Protein AF-A0A968ZIT0-F1 (afdb_monomer_lite)

pLDDT: mean 77.8, std 18.03, range [35.91, 97.56]

Sequence (118 aa):
MIKQRQINTLLATAVVTSVSLAVSQLSASADQPKFSCGQSGGAPATVALTQRGIVPVIRWSSGYFTEAGFSPEVRCQMVSERFETFYKNGTLDFLTTGKMNGQKVVCVAANKGGWLSS

Structure (mmCIF, N/CA/C/O backbone):
data_AF-A0A968ZIT0-F1
#
_entry.id   AF-A0A968ZIT0-F1
#
loop_
_atom_site.group_PDB
_atom_site.id
_atom_site.type_symbol
_atom_site.label_atom_id
_atom_site.label_alt_id
_atom_site.label_comp_id
_atom_site.label_asym_id
_atom_site.label_entity_id
_atom_site.label_seq_id
_atom_site.pdbx_PDB_ins_code
_atom_site.Cartn_x
_atom_site.Cartn_y
_atom_site.Cartn_z
_atom_site.occupancy
_atom_site.B_iso_or_equiv
_atom_site.auth_seq_id
_atom_site.auth_comp_id
_atom_site.auth_asym_id
_atom_site.auth_atom_id
_atom_site.pdbx_PDB_model_num
ATOM 1 N N . MET A 1 1 ? 42.186 -33.652 64.514 1.00 39.84 1 MET A N 1
ATOM 2 C CA . MET A 1 1 ? 43.497 -33.046 64.191 1.00 39.84 1 MET A CA 1
ATOM 3 C C . MET A 1 1 ? 43.261 -31.906 63.211 1.00 39.84 1 MET A C 1
ATOM 5 O O . MET A 1 1 ? 42.714 -32.131 62.144 1.00 39.84 1 MET A O 1
ATOM 9 N N . ILE A 1 2 ? 43.572 -30.688 63.654 1.00 49.50 2 ILE A N 1
ATOM 10 C CA . ILE A 1 2 ? 43.325 -29.384 63.021 1.00 49.50 2 ILE A CA 1
ATOM 11 C C . ILE A 1 2 ? 44.627 -28.898 62.381 1.00 49.50 2 ILE A C 1
ATOM 13 O O . ILE A 1 2 ? 45.652 -28.952 63.061 1.00 49.50 2 ILE A O 1
ATOM 17 N N . LYS A 1 3 ? 44.581 -28.318 61.169 1.00 35.91 3 LYS A N 1
ATOM 18 C CA . LYS A 1 3 ? 45.368 -27.102 60.870 1.00 35.91 3 LYS A CA 1
ATOM 19 C C . LYS A 1 3 ? 44.869 -26.356 59.624 1.00 35.91 3 LYS A C 1
ATOM 21 O O . LYS A 1 3 ? 45.424 -26.474 58.538 1.00 35.91 3 LYS A O 1
ATOM 26 N N . GLN A 1 4 ? 43.832 -25.542 59.804 1.00 47.22 4 GLN A N 1
ATOM 27 C CA . GLN A 1 4 ? 43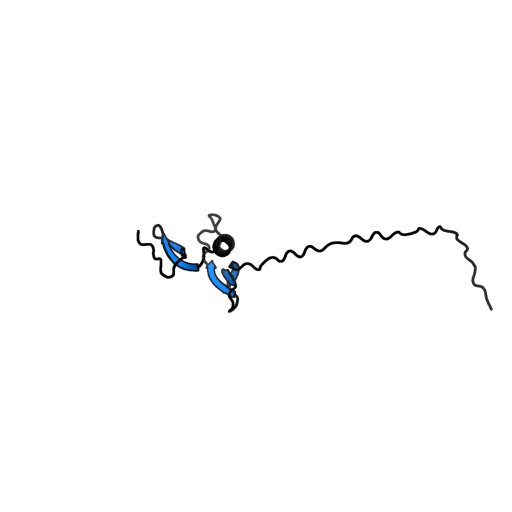.428 -24.524 58.835 1.00 47.22 4 GLN A CA 1
ATOM 28 C C . GLN A 1 4 ? 44.381 -23.331 58.988 1.00 47.22 4 GLN A C 1
ATOM 30 O O . GLN A 1 4 ? 44.394 -22.659 60.020 1.00 47.22 4 GLN A O 1
ATOM 35 N N . ARG A 1 5 ? 45.268 -23.141 58.006 1.00 56.62 5 ARG A N 1
ATOM 36 C CA . ARG A 1 5 ? 46.241 -22.041 57.982 1.00 56.62 5 ARG A CA 1
ATOM 37 C C . ARG A 1 5 ? 45.507 -20.728 57.694 1.00 56.62 5 ARG A C 1
ATOM 39 O O . ARG A 1 5 ? 44.889 -20.584 56.647 1.00 56.62 5 ARG A O 1
ATOM 46 N N . GLN A 1 6 ? 45.575 -19.799 58.643 1.00 56.97 6 GLN A N 1
ATOM 47 C CA . GLN A 1 6 ? 45.078 -18.428 58.530 1.00 56.97 6 GLN A CA 1
ATOM 48 C C . GLN A 1 6 ? 45.852 -17.677 57.437 1.00 56.97 6 GLN A C 1
ATOM 50 O O . GLN A 1 6 ? 47.068 -17.525 57.548 1.00 56.97 6 GLN A O 1
ATOM 55 N N . ILE A 1 7 ? 45.153 -17.201 56.403 1.00 65.62 7 ILE A N 1
ATOM 56 C CA . ILE A 1 7 ? 45.669 -16.196 55.467 1.00 65.62 7 ILE A CA 1
ATOM 57 C C . ILE A 1 7 ? 44.948 -14.894 55.808 1.00 65.62 7 ILE A C 1
ATOM 59 O O . ILE A 1 7 ? 43.777 -14.710 55.493 1.00 65.62 7 ILE A O 1
ATOM 63 N N . ASN A 1 8 ? 45.650 -14.032 56.536 1.00 44.53 8 ASN A N 1
ATOM 64 C CA . ASN A 1 8 ? 45.204 -12.698 56.901 1.00 44.53 8 ASN A CA 1
ATOM 65 C C . ASN A 1 8 ? 45.530 -11.752 55.735 1.00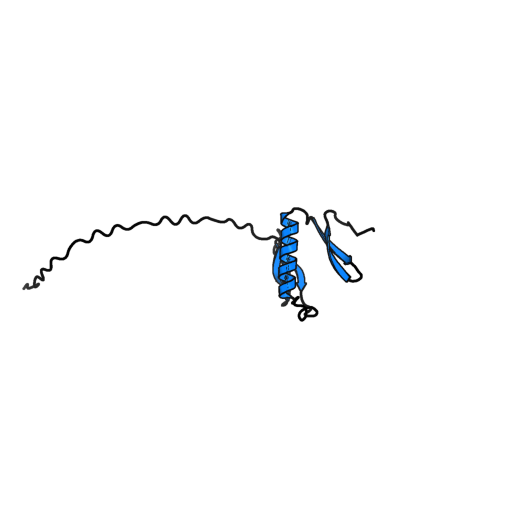 44.53 8 ASN A C 1
ATOM 67 O O . ASN A 1 8 ? 46.706 -11.516 55.452 1.00 44.53 8 ASN A O 1
ATOM 71 N N . THR A 1 9 ? 44.524 -11.226 55.036 1.00 48.91 9 THR A N 1
ATOM 72 C CA . THR A 1 9 ? 44.725 -10.179 54.020 1.00 48.91 9 THR A CA 1
ATOM 73 C C . THR A 1 9 ? 43.650 -9.108 54.185 1.00 48.91 9 THR A C 1
ATOM 75 O O . THR A 1 9 ? 42.480 -9.323 53.888 1.00 48.91 9 THR A O 1
ATOM 78 N N . LEU A 1 10 ? 44.067 -7.962 54.725 1.00 54.12 10 LEU A N 1
ATOM 79 C CA . LEU A 1 10 ? 43.291 -6.731 54.861 1.00 54.12 10 LEU A CA 1
ATOM 80 C C . LEU A 1 10 ? 43.069 -6.118 53.475 1.00 54.12 10 LEU A C 1
ATOM 82 O O . LEU A 1 10 ? 44.038 -5.657 52.876 1.00 54.12 10 LEU A O 1
ATOM 86 N N . LEU A 1 11 ? 41.832 -6.062 52.977 1.00 50.81 11 LEU A N 1
ATOM 87 C CA . LEU A 1 11 ? 41.482 -5.240 51.814 1.00 50.81 11 LEU A CA 1
ATOM 88 C C . LEU A 1 11 ? 40.106 -4.590 52.010 1.00 50.81 11 LEU A C 1
ATOM 90 O O . LEU A 1 11 ? 39.151 -5.214 52.465 1.00 50.81 11 LEU A O 1
ATOM 94 N N . ALA A 1 12 ? 40.082 -3.292 51.722 1.00 48.22 12 ALA A N 1
ATOM 95 C CA . ALA A 1 12 ? 39.063 -2.310 52.053 1.00 48.22 12 ALA A CA 1
ATOM 96 C C . ALA A 1 12 ? 37.649 -2.676 51.573 1.00 48.22 12 ALA A C 1
ATOM 98 O O . ALA A 1 12 ? 37.446 -3.104 50.438 1.00 48.22 12 ALA A O 1
ATOM 99 N N . THR A 1 13 ? 36.649 -2.426 52.419 1.00 48.31 13 THR A N 1
ATOM 100 C CA . THR A 1 13 ? 35.232 -2.479 52.046 1.00 48.31 13 THR A CA 1
ATOM 101 C C . THR A 1 13 ? 34.915 -1.344 51.075 1.00 48.31 13 THR A C 1
ATOM 103 O O . THR A 1 13 ? 34.677 -0.209 51.487 1.00 48.31 13 THR A O 1
ATOM 106 N N . ALA A 1 14 ? 34.919 -1.640 49.778 1.00 52.88 14 ALA A N 1
ATOM 107 C CA . ALA A 1 14 ? 34.336 -0.769 48.768 1.00 52.88 14 ALA A CA 1
ATOM 108 C C . ALA A 1 14 ? 32.807 -0.786 48.930 1.00 52.88 14 ALA A C 1
ATOM 110 O O . ALA A 1 14 ? 32.158 -1.805 48.693 1.00 52.88 14 ALA A O 1
ATOM 111 N N . VAL A 1 15 ? 32.226 0.330 49.373 1.00 57.19 15 VAL A N 1
ATOM 112 C CA . VAL A 1 15 ? 30.771 0.510 49.420 1.00 57.19 15 VAL A CA 1
ATOM 113 C C . VAL A 1 15 ? 30.290 0.695 47.983 1.00 57.19 15 VAL A C 1
ATOM 115 O O . VAL A 1 15 ? 30.502 1.743 47.380 1.00 57.19 15 VAL A O 1
ATOM 118 N N . VAL A 1 16 ? 29.687 -0.344 47.409 1.00 59.97 16 VAL A N 1
ATOM 119 C CA . VAL A 1 16 ? 29.123 -0.291 46.057 1.00 59.97 16 VAL A CA 1
ATOM 120 C C . VAL A 1 16 ? 27.736 0.346 46.158 1.00 59.97 16 VAL A C 1
ATOM 122 O O . VAL A 1 16 ? 26.767 -0.315 46.523 1.00 59.97 16 VAL A O 1
ATOM 125 N N . THR A 1 17 ? 27.622 1.648 45.895 1.00 56.00 17 THR A N 1
ATOM 126 C CA . THR A 1 17 ? 26.319 2.315 45.779 1.00 56.00 17 THR A CA 1
ATOM 127 C C . THR A 1 17 ? 25.715 1.979 44.417 1.00 56.00 17 THR A C 1
ATOM 129 O O . THR A 1 17 ? 26.074 2.539 43.384 1.00 56.00 17 THR A O 1
ATOM 132 N N . SER A 1 18 ? 24.799 1.014 44.389 1.00 60.72 18 SER A N 1
ATOM 133 C CA . SER A 1 18 ? 24.031 0.683 43.190 1.00 60.72 18 SER A CA 1
ATOM 134 C C . SER A 1 18 ? 23.072 1.831 42.850 1.00 60.72 18 SER A C 1
ATOM 136 O O . SER A 1 18 ? 22.029 1.989 43.488 1.00 60.72 18 SER A O 1
ATOM 138 N N . VAL A 1 19 ? 23.416 2.639 41.845 1.00 62.88 19 VAL A N 1
ATOM 139 C CA . VAL A 1 19 ? 22.512 3.636 41.256 1.00 62.88 19 VAL A CA 1
ATOM 140 C C . VAL A 1 19 ? 21.445 2.888 40.457 1.00 62.88 19 VAL A C 1
ATOM 142 O O . VAL A 1 19 ? 21.731 2.298 39.418 1.00 62.88 19 VAL A O 1
ATOM 145 N N . SER A 1 20 ? 20.208 2.884 40.952 1.00 63.25 20 SER A N 1
ATOM 146 C CA . SER A 1 20 ? 19.070 2.323 40.219 1.00 63.25 20 SER A CA 1
ATOM 147 C C . SER A 1 20 ? 18.585 3.347 39.192 1.00 63.25 20 SER A C 1
ATOM 149 O O . SER A 1 20 ? 17.947 4.334 39.548 1.00 63.25 20 SER A O 1
ATOM 151 N N . LEU A 1 21 ? 18.901 3.134 37.912 1.00 60.75 21 LEU A N 1
ATOM 152 C CA . LEU A 1 21 ? 18.308 3.889 36.808 1.00 60.75 21 LEU A CA 1
ATOM 153 C C . LEU A 1 21 ? 16.870 3.397 36.612 1.00 60.75 21 LEU A C 1
ATOM 155 O O . LEU A 1 21 ? 16.642 2.326 36.051 1.00 60.75 21 LEU A O 1
ATOM 159 N N . ALA A 1 22 ? 15.892 4.167 37.088 1.00 60.31 22 ALA A N 1
ATOM 160 C CA . ALA A 1 22 ? 14.487 3.929 36.784 1.00 60.31 22 ALA A CA 1
ATOM 161 C C . ALA A 1 22 ? 14.234 4.231 35.295 1.00 60.31 22 ALA A C 1
ATOM 163 O O . ALA A 1 22 ? 13.934 5.362 34.912 1.00 60.31 22 ALA A O 1
ATOM 164 N N . VAL A 1 23 ? 14.384 3.217 34.438 1.00 65.25 23 VAL A N 1
ATOM 165 C CA . VAL A 1 23 ? 13.936 3.265 33.041 1.00 65.25 23 VAL A CA 1
ATOM 166 C C . VAL A 1 23 ? 12.411 3.319 33.053 1.00 65.25 23 VAL A C 1
ATOM 168 O O . VAL A 1 23 ? 11.732 2.308 33.217 1.00 65.25 23 VAL A O 1
ATOM 171 N N . SER A 1 24 ? 11.866 4.524 32.907 1.00 58.66 24 SER A N 1
ATOM 172 C CA . SER A 1 24 ? 10.442 4.716 32.646 1.00 58.66 24 SER A CA 1
ATOM 173 C C . SER A 1 24 ? 10.170 4.256 31.217 1.00 58.66 24 SER A C 1
ATOM 175 O O . SER A 1 24 ? 10.502 4.946 30.254 1.00 58.66 24 SER A O 1
ATOM 177 N N . GLN A 1 25 ? 9.634 3.047 31.071 1.00 57.69 25 GLN A N 1
ATOM 178 C CA . GLN A 1 25 ? 9.230 2.497 29.783 1.00 57.69 25 GLN A CA 1
ATOM 179 C C . GLN A 1 25 ? 7.993 3.263 29.300 1.00 57.69 25 GLN A C 1
ATOM 181 O O . GLN A 1 25 ? 6.874 2.982 29.725 1.00 57.69 25 GLN A O 1
ATOM 186 N N . LEU A 1 26 ? 8.193 4.264 28.439 1.00 56.03 26 LEU A N 1
ATOM 187 C CA . LEU A 1 26 ? 7.096 4.980 27.796 1.00 56.03 26 LEU A CA 1
ATOM 188 C C . LEU A 1 26 ? 6.371 4.005 26.862 1.00 56.03 26 LEU A C 1
ATOM 190 O O . LEU A 1 26 ? 6.875 3.649 25.797 1.00 56.03 26 LEU A O 1
ATOM 194 N N . SER A 1 27 ? 5.199 3.537 27.280 1.00 53.19 27 SER A N 1
ATOM 195 C CA . SER A 1 27 ? 4.327 2.709 26.453 1.00 53.19 27 SER A CA 1
ATOM 196 C C . SER A 1 27 ? 3.726 3.605 25.369 1.00 53.19 27 SER A C 1
ATOM 198 O O . SER A 1 27 ? 2.693 4.239 25.568 1.00 53.19 27 SER A O 1
ATOM 200 N N . ALA A 1 28 ? 4.395 3.714 24.222 1.00 57.25 28 ALA A N 1
ATOM 201 C CA . ALA A 1 28 ? 3.765 4.247 23.026 1.00 57.25 28 ALA A CA 1
ATOM 202 C C . ALA A 1 28 ? 2.729 3.214 22.568 1.00 57.25 28 ALA A C 1
ATOM 204 O O . ALA A 1 28 ? 3.069 2.237 21.901 1.00 57.25 28 ALA A O 1
ATOM 205 N N . SER A 1 29 ? 1.473 3.394 22.973 1.00 53.28 29 SER A N 1
ATOM 206 C CA . SER A 1 29 ? 0.334 2.665 22.417 1.00 53.28 29 SER A CA 1
ATOM 207 C C . SER A 1 29 ? 0.188 3.066 20.948 1.00 53.28 29 SER A C 1
ATOM 209 O O . SER A 1 29 ? -0.573 3.969 20.612 1.00 53.28 29 SER A O 1
ATOM 211 N N . ALA A 1 30 ? 0.994 2.463 20.074 1.00 63.47 30 ALA A N 1
ATOM 212 C CA . ALA A 1 30 ? 0.867 2.632 18.639 1.00 63.47 30 ALA A CA 1
ATOM 213 C C . ALA A 1 30 ? -0.429 1.938 18.217 1.00 63.47 30 ALA A C 1
ATOM 215 O O . ALA A 1 30 ? -0.509 0.706 18.204 1.00 63.47 30 ALA A O 1
ATOM 216 N N . ASP A 1 31 ? -1.453 2.744 17.938 1.00 76.44 31 ASP A N 1
ATOM 217 C CA . ASP A 1 31 ? -2.695 2.257 17.357 1.00 76.44 31 ASP A CA 1
ATOM 218 C C . ASP A 1 31 ? -2.356 1.460 16.090 1.00 76.44 31 ASP A C 1
ATOM 220 O O . ASP A 1 31 ? -1.550 1.899 15.260 1.00 76.44 31 ASP A O 1
ATOM 224 N N . GLN A 1 32 ? -2.883 0.240 15.991 1.00 84.56 32 GLN A N 1
ATOM 225 C CA . GLN A 1 32 ? -2.529 -0.658 14.894 1.00 84.56 32 GLN A CA 1
ATOM 226 C C . GLN A 1 32 ? -3.060 -0.071 13.581 1.00 84.56 32 GLN A C 1
ATOM 228 O O . GLN A 1 32 ? -4.249 0.261 13.518 1.00 84.56 32 GLN A O 1
ATOM 233 N N . PRO A 1 33 ? -2.227 0.039 12.528 1.00 90.12 33 PRO A N 1
ATOM 234 C CA . PRO A 1 33 ? -2.652 0.667 11.286 1.00 90.12 33 PRO A CA 1
ATOM 235 C C . PRO A 1 33 ? -3.825 -0.098 10.673 1.00 90.12 33 PRO A C 1
ATOM 237 O O . PRO A 1 33 ? -3.855 -1.336 10.682 1.00 90.12 33 PRO A O 1
ATOM 240 N N . LYS A 1 34 ? -4.799 0.630 10.123 1.00 94.25 34 LYS A N 1
ATOM 241 C CA . LYS A 1 34 ? -5.927 0.004 9.426 1.00 94.25 34 LYS A CA 1
ATOM 242 C C . LYS A 1 34 ? -5.580 -0.461 8.035 1.00 94.25 34 LYS A C 1
ATOM 244 O O . LYS A 1 34 ? -6.129 -1.478 7.615 1.00 94.25 34 LYS A O 1
ATOM 249 N N . PHE A 1 35 ? -4.670 0.218 7.360 1.00 95.06 35 PHE A N 1
ATOM 250 C CA . PHE A 1 35 ? -4.136 -0.179 6.073 1.00 95.06 35 PHE A CA 1
ATOM 251 C C . PHE A 1 35 ? -2.630 -0.372 6.168 1.00 95.06 35 PHE A C 1
ATOM 253 O O . PHE A 1 35 ? -1.904 0.456 6.716 1.00 95.06 35 PHE A O 1
ATOM 260 N N . SER A 1 36 ? -2.148 -1.476 5.613 1.00 96.94 36 SER A N 1
ATOM 261 C CA . SER A 1 36 ? -0.722 -1.790 5.579 1.00 96.94 36 SER A CA 1
ATOM 262 C C . SER A 1 36 ? -0.367 -2.591 4.332 1.00 96.94 36 SER A C 1
ATOM 264 O O . SER A 1 36 ? -1.234 -3.154 3.658 1.00 96.94 36 SER A O 1
ATOM 266 N N . CYS A 1 37 ? 0.924 -2.615 4.006 1.00 97.31 37 CYS A N 1
ATOM 267 C CA . CYS A 1 37 ? 1.435 -3.528 2.998 1.00 97.31 37 CYS A CA 1
ATOM 268 C C . CYS A 1 37 ? 1.676 -4.901 3.638 1.00 97.31 37 CYS A C 1
ATOM 270 O O . CYS A 1 37 ? 2.292 -5.005 4.697 1.00 97.31 37 CYS A O 1
ATOM 272 N N . GLY A 1 38 ? 1.180 -5.949 2.994 1.00 96.31 38 GLY A N 1
ATOM 273 C CA . GLY A 1 38 ? 1.348 -7.336 3.398 1.00 96.31 38 GLY A CA 1
ATOM 274 C C . GLY A 1 38 ? 1.504 -8.246 2.186 1.00 96.31 38 GLY A C 1
ATOM 275 O O . GLY A 1 38 ? 1.864 -7.808 1.096 1.00 96.31 38 GLY A O 1
ATOM 276 N N . GLN A 1 39 ? 1.214 -9.531 2.366 1.00 96.56 39 GLN A N 1
ATOM 277 C CA . GLN A 1 39 ? 1.313 -10.539 1.312 1.00 96.56 39 GLN A CA 1
ATOM 278 C C . GLN A 1 39 ? -0.041 -11.207 1.085 1.00 96.56 39 GLN A C 1
ATOM 280 O O . GLN A 1 39 ? -0.773 -11.501 2.031 1.00 96.56 39 GLN A O 1
ATOM 285 N N . SER A 1 40 ? -0.379 -11.473 -0.175 1.00 95.94 40 SER A N 1
ATOM 286 C CA . SER A 1 40 ? -1.575 -12.234 -0.535 1.00 95.94 40 SER A CA 1
ATOM 287 C C . SER A 1 40 ? -1.345 -13.009 -1.828 1.00 95.94 40 SER A C 1
ATOM 289 O O . SER A 1 40 ? -1.026 -12.428 -2.866 1.00 95.94 40 SER A O 1
ATOM 291 N N . GLY A 1 41 ? -1.490 -14.337 -1.769 1.00 92.44 41 GLY A N 1
ATOM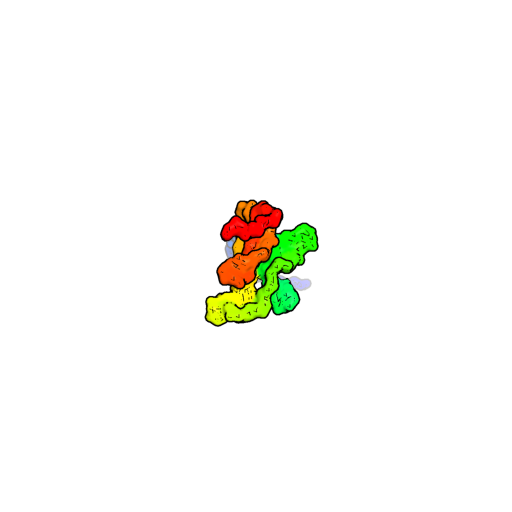 292 C CA . GLY A 1 41 ? -1.332 -15.206 -2.940 1.00 92.44 41 GLY A CA 1
ATOM 293 C C . GLY A 1 41 ? 0.042 -15.092 -3.612 1.00 92.44 41 GLY A C 1
ATOM 294 O O . GLY A 1 41 ? 0.114 -15.080 -4.838 1.00 92.44 41 GLY A O 1
ATOM 295 N N . GLY A 1 42 ? 1.110 -14.943 -2.819 1.00 94.62 42 GLY A N 1
ATOM 296 C CA . GLY A 1 42 ? 2.492 -14.849 -3.308 1.00 94.62 42 GLY A CA 1
ATOM 297 C C . GLY A 1 42 ? 2.881 -13.502 -3.926 1.00 94.62 42 GLY A C 1
ATOM 298 O O . GLY A 1 42 ? 3.909 -13.425 -4.590 1.00 94.62 42 GLY A O 1
ATOM 299 N N . ALA A 1 43 ? 2.072 -12.455 -3.743 1.00 96.69 43 ALA A N 1
ATOM 300 C CA . ALA A 1 43 ? 2.379 -11.107 -4.209 1.00 96.69 43 ALA A CA 1
ATOM 301 C C . ALA A 1 43 ? 2.153 -10.061 -3.101 1.00 96.69 43 ALA A C 1
ATOM 303 O O . ALA A 1 43 ? 1.256 -10.254 -2.266 1.00 96.69 43 ALA A O 1
ATOM 304 N N . PRO A 1 44 ? 2.883 -8.927 -3.134 1.00 97.56 44 PRO A N 1
ATOM 305 C CA . PRO A 1 44 ? 2.622 -7.799 -2.249 1.00 97.56 44 PRO A CA 1
ATOM 306 C C . PRO A 1 44 ? 1.177 -7.325 -2.383 1.00 97.56 44 PRO A C 1
ATOM 308 O O . PRO A 1 44 ? 0.631 -7.238 -3.490 1.00 97.56 44 PRO A O 1
ATOM 311 N N . ALA A 1 45 ? 0.536 -7.018 -1.263 1.00 97.44 45 ALA A N 1
ATOM 312 C CA . ALA A 1 45 ? -0.858 -6.614 -1.235 1.00 97.44 45 ALA A CA 1
ATOM 313 C C . ALA A 1 45 ? -1.108 -5.517 -0.204 1.00 97.44 45 ALA A C 1
ATOM 315 O O . ALA A 1 45 ? -0.697 -5.628 0.945 1.00 97.44 45 ALA A O 1
ATOM 316 N N . THR A 1 46 ? -1.846 -4.486 -0.605 1.00 96.12 46 THR A N 1
ATOM 317 C CA . THR A 1 46 ? -2.445 -3.551 0.348 1.00 96.12 46 THR A CA 1
ATOM 318 C C . THR A 1 46 ? -3.574 -4.283 1.057 1.00 96.12 46 THR A C 1
ATOM 320 O O . THR A 1 46 ? -4.518 -4.743 0.404 1.00 96.12 46 THR A O 1
ATOM 323 N N . VAL A 1 47 ? -3.472 -4.416 2.375 1.00 96.12 47 VAL A N 1
ATOM 324 C CA . VAL A 1 47 ? -4.438 -5.125 3.217 1.00 96.12 47 VAL A CA 1
ATOM 325 C C . VAL A 1 47 ? -5.128 -4.165 4.180 1.00 96.12 47 VAL A C 1
ATOM 327 O O . VAL A 1 47 ? -4.547 -3.160 4.582 1.00 96.12 47 VAL A O 1
ATOM 330 N N . ALA A 1 48 ? -6.370 -4.484 4.543 1.00 94.56 48 ALA A N 1
ATOM 331 C CA . ALA A 1 48 ? -7.161 -3.741 5.515 1.00 94.56 48 ALA A CA 1
ATOM 332 C C . ALA A 1 48 ? -7.450 -4.594 6.758 1.00 94.56 48 ALA A C 1
ATOM 334 O O . ALA A 1 48 ? -7.920 -5.729 6.637 1.00 94.56 48 ALA A O 1
ATOM 335 N N . LEU A 1 49 ? -7.223 -4.042 7.951 1.00 93.62 49 LEU A N 1
ATOM 336 C CA . LEU A 1 49 ? -7.572 -4.662 9.228 1.00 93.62 49 LEU A CA 1
ATOM 337 C C . LEU A 1 49 ? -9.027 -4.351 9.599 1.00 93.62 49 LEU A C 1
ATOM 339 O O . LEU A 1 49 ? -9.349 -3.311 10.183 1.00 93.62 49 LEU A O 1
ATOM 343 N N . THR A 1 50 ? -9.917 -5.290 9.305 1.00 90.50 50 THR A N 1
ATOM 344 C CA . THR A 1 50 ? -11.347 -5.180 9.612 1.00 90.50 50 THR A CA 1
ATOM 345 C C . THR A 1 50 ? -11.709 -5.968 10.871 1.00 90.50 50 THR A C 1
ATOM 347 O O . THR A 1 50 ? -10.928 -6.785 11.354 1.00 90.50 50 THR A O 1
ATOM 350 N N . GLN A 1 51 ? -12.932 -5.796 11.380 1.00 89.81 51 GLN A N 1
ATOM 351 C CA . GLN A 1 51 ? -13.462 -6.640 12.464 1.00 89.81 51 GLN A CA 1
ATOM 352 C C . GLN A 1 51 ? -13.524 -8.131 12.090 1.00 89.81 51 GLN A C 1
ATOM 354 O O . GLN A 1 51 ? -13.511 -8.988 12.965 1.00 89.81 51 GLN A O 1
ATOM 359 N N . ARG A 1 52 ? -13.581 -8.449 10.789 1.00 91.06 52 ARG A N 1
ATOM 360 C CA . ARG A 1 52 ? -13.598 -9.826 10.269 1.00 91.06 52 ARG A CA 1
ATOM 361 C C . ARG A 1 52 ? -12.191 -10.395 10.054 1.00 91.06 52 ARG A C 1
ATOM 363 O O . ARG A 1 52 ? -12.064 -11.525 9.597 1.00 91.06 52 ARG A O 1
ATOM 370 N N . GLY A 1 53 ? -11.152 -9.615 10.351 1.00 92.62 53 GLY A N 1
ATOM 371 C CA . GLY A 1 53 ? -9.755 -9.948 10.099 1.00 92.62 53 GLY A CA 1
ATOM 372 C C . GLY A 1 53 ? -9.136 -9.133 8.964 1.00 92.62 53 GLY A C 1
ATOM 373 O O . GLY A 1 53 ? -9.681 -8.117 8.517 1.00 92.62 53 GLY A O 1
ATOM 374 N N . ILE A 1 54 ? -7.961 -9.585 8.527 1.00 94.56 54 ILE A N 1
ATOM 375 C CA . ILE A 1 54 ? -7.157 -8.948 7.481 1.00 94.56 54 ILE A CA 1
ATOM 376 C C . ILE A 1 54 ? -7.729 -9.314 6.108 1.00 94.56 54 ILE A C 1
ATOM 378 O O . ILE A 1 54 ? -7.827 -10.492 5.767 1.00 94.56 54 ILE A O 1
ATOM 382 N N . VAL A 1 55 ? -8.087 -8.306 5.313 1.00 94.19 55 VAL A N 1
ATOM 383 C CA . VAL A 1 55 ? -8.674 -8.476 3.975 1.00 94.19 55 VAL A CA 1
ATOM 384 C C . VAL A 1 55 ? -7.755 -7.852 2.919 1.00 94.19 55 VAL A C 1
ATOM 386 O O . VAL A 1 55 ? -7.398 -6.682 3.061 1.00 94.19 55 VAL A O 1
ATOM 389 N N . PRO A 1 56 ? -7.370 -8.572 1.846 1.00 94.12 56 PRO A N 1
ATOM 390 C CA . PRO A 1 56 ? -6.613 -7.981 0.748 1.00 94.12 56 PRO A CA 1
ATOM 391 C C . PRO A 1 56 ? -7.497 -7.038 -0.075 1.00 94.12 56 PRO A C 1
ATOM 393 O O . PRO A 1 56 ? -8.546 -7.435 -0.578 1.00 94.12 56 PRO A O 1
ATOM 396 N N . VAL A 1 57 ? -7.054 -5.791 -0.228 1.00 92.31 57 VAL A N 1
ATOM 397 C CA . VAL A 1 57 ? -7.761 -4.736 -0.970 1.00 92.31 57 VAL A CA 1
ATOM 398 C C . VAL A 1 57 ? -7.213 -4.611 -2.390 1.00 92.31 57 VAL A C 1
ATOM 400 O O . VAL A 1 57 ? -7.974 -4.555 -3.352 1.00 92.31 57 VAL A O 1
ATOM 403 N N . ILE A 1 58 ? -5.884 -4.586 -2.533 1.00 92.19 58 ILE A N 1
ATOM 404 C CA . ILE A 1 58 ? -5.195 -4.491 -3.828 1.00 92.19 58 ILE A CA 1
ATOM 405 C C . ILE A 1 58 ? -4.035 -5.476 -3.829 1.00 92.19 58 ILE A C 1
ATOM 407 O O . ILE A 1 58 ? -3.210 -5.442 -2.922 1.00 92.19 58 ILE A O 1
ATOM 411 N N . ARG A 1 59 ? -3.937 -6.315 -4.863 1.00 95.06 59 ARG A N 1
ATOM 412 C CA . ARG A 1 59 ? -2.799 -7.218 -5.072 1.00 95.06 59 ARG A CA 1
ATOM 413 C C . ARG A 1 59 ? -1.899 -6.685 -6.184 1.00 95.06 59 ARG A C 1
ATOM 415 O O . ARG A 1 59 ? -2.347 -6.487 -7.314 1.00 95.06 59 ARG A O 1
ATOM 422 N N . TRP A 1 60 ? -0.626 -6.487 -5.874 1.00 94.06 60 TRP A N 1
ATOM 423 C CA . TRP A 1 60 ? 0.381 -5.917 -6.762 1.00 94.06 60 TRP A CA 1
ATOM 424 C C . TRP A 1 60 ? 1.181 -7.041 -7.428 1.00 94.06 60 TRP A C 1
ATOM 426 O O . TRP A 1 60 ? 2.224 -7.446 -6.938 1.00 94.06 60 TRP A O 1
ATOM 436 N N . SER A 1 61 ? 0.688 -7.588 -8.543 1.00 92.00 61 SER A N 1
ATOM 437 C CA . SER A 1 61 ? 1.349 -8.724 -9.219 1.00 92.00 61 SER A CA 1
ATOM 438 C C . SER A 1 61 ? 2.177 -8.347 -10.450 1.00 92.00 61 SER A C 1
ATOM 440 O O . SER A 1 61 ? 3.033 -9.114 -10.873 1.00 92.00 61 SER A O 1
ATOM 442 N N . SER A 1 62 ? 1.910 -7.195 -11.068 1.00 90.88 62 SER A N 1
ATOM 443 C CA . SER A 1 62 ? 2.582 -6.788 -12.308 1.00 90.88 62 SER A CA 1
ATOM 444 C C . SER A 1 62 ? 3.863 -6.021 -12.016 1.00 90.88 62 SER A C 1
ATOM 446 O O . SER A 1 62 ? 3.805 -5.012 -11.323 1.00 90.88 62 SER A O 1
ATOM 448 N N . GLY A 1 63 ? 4.989 -6.422 -12.604 1.00 90.75 63 GLY A N 1
ATOM 449 C CA . GLY A 1 63 ? 6.259 -5.690 -12.543 1.00 90.75 63 GLY A CA 1
ATOM 450 C C . GLY A 1 63 ? 6.402 -4.549 -13.559 1.00 90.75 63 GLY A C 1
ATOM 451 O O . GLY A 1 63 ? 7.484 -3.982 -13.644 1.00 90.75 63 GLY A O 1
ATOM 452 N N . TYR A 1 64 ? 5.350 -4.195 -14.308 1.00 89.62 64 TYR A N 1
ATOM 453 C CA . TYR A 1 64 ? 5.420 -3.285 -15.467 1.00 89.62 64 TYR A CA 1
ATOM 454 C C . TYR A 1 64 ? 6.099 -1.933 -15.190 1.00 89.62 64 TYR A C 1
ATOM 456 O O . TYR A 1 64 ? 6.805 -1.415 -16.042 1.00 89.62 64 TYR A O 1
ATOM 464 N N . PHE A 1 65 ? 5.921 -1.368 -13.993 1.00 88.44 65 PHE A N 1
ATOM 465 C CA . PHE A 1 65 ? 6.495 -0.066 -13.633 1.00 88.44 65 PHE A CA 1
ATOM 466 C C . PHE A 1 65 ? 7.787 -0.165 -12.806 1.00 88.44 65 PHE A C 1
ATOM 468 O O . PHE A 1 65 ? 8.235 0.835 -12.250 1.00 88.44 65 PHE A O 1
ATOM 475 N N . THR A 1 66 ? 8.388 -1.354 -12.699 1.00 92.00 66 THR A N 1
ATOM 476 C CA . THR A 1 66 ? 9.599 -1.562 -11.886 1.00 92.00 66 THR A CA 1
ATOM 477 C C . THR A 1 66 ? 10.775 -0.732 -12.395 1.00 92.00 66 THR A C 1
ATOM 479 O O . THR A 1 66 ? 11.456 -0.113 -11.586 1.00 92.00 66 THR A O 1
ATOM 482 N N . GLU A 1 67 ? 10.971 -0.649 -13.714 1.00 94.06 67 GLU A N 1
ATOM 483 C CA . GLU A 1 67 ? 12.050 0.150 -14.323 1.00 94.06 67 GLU A CA 1
ATOM 484 C C . GLU A 1 67 ? 11.898 1.653 -14.051 1.00 94.06 67 GLU A C 1
ATOM 486 O O . GLU A 1 67 ? 12.884 2.373 -13.951 1.00 94.06 67 GLU A O 1
ATOM 491 N N . ALA A 1 68 ? 10.663 2.119 -13.844 1.00 93.06 68 ALA A N 1
ATOM 492 C CA . ALA A 1 68 ? 10.362 3.489 -13.436 1.00 93.06 68 ALA A CA 1
ATOM 493 C C . ALA A 1 68 ? 10.468 3.708 -11.909 1.00 93.06 68 ALA A C 1
ATOM 495 O O . ALA A 1 68 ? 10.043 4.746 -11.409 1.00 93.06 68 ALA A O 1
ATOM 496 N N . GLY A 1 69 ? 10.973 2.726 -11.152 1.00 93.00 69 GLY A N 1
ATOM 497 C CA . GLY A 1 69 ? 11.089 2.769 -9.688 1.00 93.00 69 GLY A CA 1
ATOM 498 C C . GLY A 1 69 ? 9.824 2.350 -8.929 1.00 93.00 69 GLY A C 1
ATOM 499 O O . GLY A 1 69 ? 9.821 2.316 -7.701 1.00 93.00 69 GLY A O 1
ATOM 500 N N . PHE A 1 70 ? 8.751 1.972 -9.625 1.00 92.81 70 PHE A N 1
ATOM 501 C CA . PHE A 1 70 ? 7.470 1.579 -9.031 1.00 92.81 70 PHE A CA 1
ATOM 502 C C . PHE A 1 70 ? 7.300 0.058 -9.038 1.00 92.81 70 PHE A C 1
ATOM 504 O O . PHE A 1 70 ? 6.351 -0.496 -9.614 1.00 92.81 70 PHE A O 1
ATOM 511 N N . SER A 1 71 ? 8.222 -0.635 -8.368 1.00 95.81 71 SER A N 1
ATOM 512 C CA . SER A 1 71 ? 8.105 -2.079 -8.156 1.00 95.81 71 SER A CA 1
ATOM 513 C C . SER A 1 71 ? 6.785 -2.426 -7.437 1.00 95.81 71 SER A C 1
ATOM 515 O O . SER A 1 71 ? 6.142 -1.554 -6.836 1.00 95.81 71 SER A O 1
ATOM 517 N N . PRO A 1 72 ? 6.312 -3.681 -7.517 1.00 95.56 72 PRO A N 1
ATOM 518 C CA . PRO A 1 72 ? 5.121 -4.109 -6.787 1.00 95.56 72 PRO A CA 1
ATOM 519 C C . PRO A 1 72 ? 5.155 -3.792 -5.287 1.00 95.56 72 PRO A C 1
ATOM 521 O O . PRO A 1 72 ? 4.169 -3.296 -4.749 1.00 95.56 72 PRO A O 1
ATOM 524 N N . GLU A 1 73 ? 6.301 -4.010 -4.643 1.00 97.19 73 GLU A N 1
ATOM 525 C CA . GLU A 1 73 ? 6.504 -3.741 -3.216 1.00 97.19 73 GLU A CA 1
ATOM 526 C C . GLU A 1 73 ? 6.426 -2.240 -2.911 1.00 97.19 73 GLU A C 1
ATOM 528 O O . GLU A 1 73 ? 5.683 -1.812 -2.031 1.00 97.19 73 GLU A O 1
ATOM 533 N N . VAL A 1 74 ? 7.109 -1.417 -3.712 1.00 96.19 74 VAL A N 1
ATOM 534 C CA . VAL A 1 74 ? 7.112 0.045 -3.549 1.00 96.19 74 VAL A CA 1
ATOM 535 C C . VAL A 1 74 ? 5.700 0.617 -3.698 1.00 96.19 74 VAL A C 1
ATOM 537 O O . VAL A 1 74 ? 5.267 1.452 -2.903 1.00 96.19 74 VAL A O 1
ATOM 540 N N . ARG A 1 75 ? 4.930 0.139 -4.683 1.00 94.62 75 ARG A N 1
ATOM 541 C CA . ARG A 1 75 ? 3.527 0.553 -4.844 1.00 94.62 75 ARG A CA 1
ATOM 542 C C . ARG A 1 75 ? 2.643 0.072 -3.701 1.00 94.62 75 ARG A C 1
ATOM 544 O O . ARG A 1 75 ? 1.780 0.830 -3.264 1.00 94.62 75 ARG A O 1
ATOM 551 N N . CYS A 1 76 ? 2.872 -1.140 -3.206 1.00 96.00 76 CYS A N 1
ATOM 552 C CA . CYS A 1 76 ? 2.171 -1.660 -2.041 1.00 96.00 76 CYS A CA 1
ATOM 553 C C . CYS A 1 76 ? 2.357 -0.754 -0.825 1.00 96.00 76 CYS A C 1
ATOM 555 O O . CYS A 1 76 ? 1.365 -0.359 -0.212 1.00 96.00 76 CYS A O 1
ATOM 557 N N . GLN A 1 77 ? 3.591 -0.351 -0.528 1.00 97.12 77 GLN A N 1
ATOM 558 C CA . GLN A 1 77 ? 3.901 0.553 0.580 1.00 97.12 77 GLN A CA 1
ATOM 559 C C . GLN A 1 77 ? 3.238 1.922 0.391 1.00 97.12 77 GLN A C 1
ATOM 561 O O . GLN A 1 77 ? 2.389 2.305 1.196 1.00 97.12 77 GLN A O 1
ATOM 566 N N . MET A 1 78 ? 3.507 2.597 -0.732 1.00 94.94 78 MET A N 1
ATOM 567 C CA . MET A 1 78 ? 2.979 3.945 -0.983 1.00 94.94 78 MET A CA 1
ATOM 568 C C . MET A 1 78 ? 1.451 4.017 -0.959 1.00 94.94 78 MET A C 1
ATOM 570 O O . MET A 1 78 ? 0.875 4.978 -0.449 1.00 94.94 78 MET A O 1
ATOM 574 N N . VAL A 1 79 ? 0.764 3.034 -1.546 1.00 92.88 79 VAL A N 1
ATOM 575 C CA . VAL A 1 79 ? -0.704 3.051 -1.581 1.00 92.88 79 VAL A CA 1
ATOM 576 C C . VAL A 1 79 ? -1.291 2.722 -0.214 1.00 92.88 79 VAL A C 1
ATOM 578 O O . VAL A 1 79 ? -2.273 3.351 0.178 1.00 92.88 79 VAL A O 1
ATOM 581 N N . SER A 1 80 ? -0.671 1.810 0.539 1.00 95.19 80 SER A N 1
ATOM 582 C CA . SER A 1 80 ? -1.113 1.493 1.901 1.00 95.19 80 SER A CA 1
ATOM 583 C C . SER A 1 80 ? -0.978 2.699 2.831 1.00 95.19 80 SER A C 1
ATOM 585 O O . SER A 1 80 ? -1.923 3.015 3.547 1.00 95.19 80 SER A O 1
ATOM 587 N N . GLU A 1 81 ? 0.135 3.435 2.757 1.00 94.94 81 GLU A N 1
ATOM 588 C CA . GLU A 1 81 ? 0.343 4.672 3.525 1.00 94.94 81 GLU A CA 1
ATOM 589 C C . GLU A 1 81 ? -0.680 5.759 3.178 1.00 94.94 81 GLU A C 1
ATOM 591 O O . GLU A 1 81 ? -1.209 6.438 4.062 1.00 94.94 81 GLU A O 1
ATOM 596 N N . ARG A 1 82 ? -1.009 5.912 1.891 1.00 92.38 82 ARG A N 1
ATOM 597 C CA . ARG A 1 82 ? -2.039 6.865 1.456 1.00 92.38 82 ARG A CA 1
ATOM 598 C C . ARG A 1 82 ? -3.413 6.480 1.988 1.00 92.38 82 ARG A C 1
ATOM 600 O O . ARG A 1 82 ? -4.129 7.349 2.473 1.00 92.38 82 ARG A O 1
ATOM 607 N N . PHE A 1 83 ? -3.779 5.201 1.924 1.00 92.44 83 PHE A N 1
ATOM 608 C CA . PHE A 1 83 ? -5.056 4.727 2.464 1.00 92.44 83 PHE A CA 1
ATOM 609 C C . PHE A 1 83 ? -5.127 4.913 3.973 1.00 92.44 83 PHE A C 1
ATOM 611 O O . PHE A 1 83 ? -6.131 5.415 4.469 1.00 92.44 83 PHE A O 1
ATOM 618 N N . GLU A 1 84 ? -4.048 4.606 4.688 1.00 93.19 84 GLU A N 1
ATOM 619 C CA . GLU A 1 84 ? -3.972 4.854 6.124 1.00 93.19 84 GLU A CA 1
ATOM 620 C C . GLU A 1 84 ? -4.119 6.345 6.446 1.00 93.19 84 GLU A C 1
ATOM 622 O O . GLU A 1 84 ? -4.831 6.710 7.378 1.00 93.19 84 GLU A O 1
ATOM 627 N N . THR A 1 85 ? -3.517 7.221 5.640 1.00 92.38 85 THR A N 1
ATOM 628 C CA . THR A 1 85 ? -3.670 8.677 5.778 1.00 92.38 85 THR A CA 1
ATOM 629 C C . THR A 1 85 ? -5.122 9.111 5.584 1.00 92.38 85 THR A C 1
ATOM 631 O O . THR A 1 85 ? -5.671 9.816 6.429 1.00 92.38 85 THR A O 1
ATOM 634 N N . PHE A 1 86 ? -5.782 8.671 4.508 1.00 89.88 86 PHE A N 1
ATOM 635 C CA . PHE A 1 86 ? -7.189 9.009 4.267 1.00 89.88 86 PHE A CA 1
ATOM 636 C C . PHE A 1 86 ? -8.115 8.450 5.355 1.00 89.88 86 PHE A C 1
ATOM 638 O O . PHE A 1 86 ? -9.064 9.131 5.749 1.00 89.88 86 PHE A O 1
ATOM 645 N N . TYR A 1 87 ? -7.822 7.249 5.864 1.00 89.12 87 TYR A N 1
ATOM 646 C CA . TYR A 1 87 ? -8.542 6.639 6.979 1.00 89.12 87 TYR A CA 1
ATOM 647 C C . TYR A 1 87 ? -8.389 7.461 8.262 1.00 89.12 87 TYR A C 1
ATOM 649 O O . TYR A 1 87 ? -9.392 7.841 8.863 1.00 89.12 87 TYR A O 1
ATOM 657 N N . LYS A 1 88 ? -7.154 7.813 8.644 1.00 90.50 88 LYS A N 1
ATOM 658 C CA . LYS A 1 88 ? -6.873 8.656 9.819 1.00 90.50 88 LYS A CA 1
ATOM 659 C C . LYS A 1 88 ? -7.507 10.040 9.717 1.00 90.50 88 LYS A C 1
ATOM 661 O O . LYS A 1 88 ? -7.949 10.582 10.724 1.00 90.50 88 LYS A O 1
ATOM 666 N N . ASN A 1 89 ? -7.598 10.581 8.506 1.00 89.31 89 ASN A N 1
ATOM 667 C CA . ASN A 1 89 ? -8.254 11.858 8.246 1.00 89.31 89 ASN A CA 1
ATOM 668 C C . ASN A 1 89 ? -9.791 11.759 8.211 1.00 89.31 89 ASN A C 1
ATOM 670 O O . ASN A 1 89 ? -10.447 12.779 8.022 1.00 89.31 89 ASN A O 1
ATOM 674 N N . GLY A 1 90 ? -10.378 10.562 8.349 1.00 8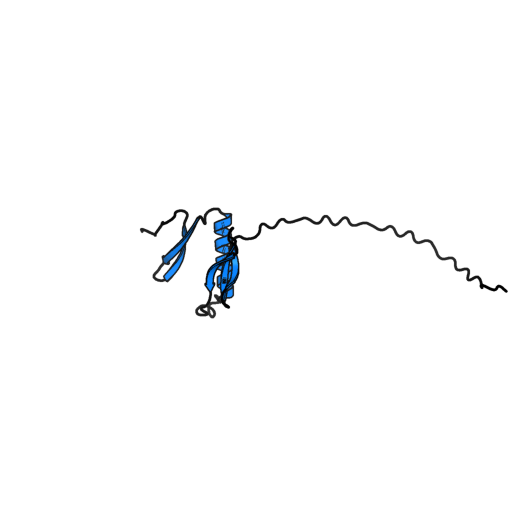5.69 90 GLY A N 1
ATOM 675 C CA . GLY A 1 90 ? -11.831 10.362 8.300 1.00 85.69 90 GLY A CA 1
ATOM 676 C C . GLY A 1 90 ? -12.443 10.611 6.918 1.00 85.69 90 GLY A C 1
ATOM 677 O O . GLY A 1 90 ? -13.605 10.972 6.815 1.00 85.69 90 GLY A O 1
ATOM 678 N N . THR A 1 91 ? -11.649 10.462 5.855 1.00 79.81 91 THR A N 1
ATOM 679 C CA . THR A 1 91 ? -12.061 10.733 4.460 1.00 79.81 91 THR A CA 1
ATOM 680 C C . THR A 1 91 ? -12.173 9.466 3.611 1.00 79.81 91 THR A C 1
ATOM 682 O O . THR A 1 91 ? -12.488 9.545 2.426 1.00 79.81 91 THR A O 1
ATOM 685 N N . LEU A 1 92 ? -11.912 8.294 4.204 1.00 77.50 92 LEU A N 1
ATOM 686 C CA . LEU A 1 92 ? -12.000 6.984 3.561 1.00 77.50 92 LEU A CA 1
ATOM 687 C C . LEU A 1 92 ? -13.250 6.238 4.028 1.00 77.50 92 LEU A C 1
ATOM 689 O O . LEU A 1 92 ? -13.160 5.296 4.810 1.00 77.50 92 LEU A O 1
ATOM 693 N N . ASP A 1 93 ? -14.412 6.655 3.525 1.00 72.69 93 ASP A N 1
ATOM 694 C CA . ASP A 1 93 ? -15.670 5.941 3.777 1.00 72.69 93 ASP A CA 1
ATOM 695 C C . ASP A 1 93 ? -15.840 4.765 2.808 1.00 72.69 93 ASP A C 1
ATOM 697 O O . ASP A 1 93 ? -16.286 3.678 3.185 1.00 72.69 93 ASP A O 1
ATOM 701 N N . PHE A 1 94 ? -15.439 4.959 1.547 1.00 72.81 94 PHE A N 1
ATOM 702 C CA . PHE A 1 94 ? -15.553 3.950 0.500 1.00 72.81 94 PHE A CA 1
ATOM 703 C C . PHE A 1 94 ? -14.324 3.926 -0.405 1.00 72.81 94 PHE A C 1
ATOM 705 O O . PHE A 1 94 ? -13.830 4.959 -0.855 1.00 72.81 94 PHE A O 1
ATOM 712 N N . LEU A 1 95 ? -13.880 2.714 -0.740 1.00 79.81 95 LEU A N 1
ATOM 713 C CA . LEU A 1 95 ? -12.975 2.474 -1.857 1.00 79.81 95 LEU A CA 1
ATOM 714 C C . LEU A 1 95 ? -13.801 2.086 -3.080 1.00 79.81 95 LEU A C 1
ATOM 716 O O . LEU A 1 95 ? -14.603 1.153 -3.030 1.00 79.81 95 LEU A O 1
ATOM 720 N N . THR A 1 96 ? -13.596 2.799 -4.179 1.00 77.06 96 THR A N 1
ATOM 721 C CA . THR A 1 96 ? -14.224 2.509 -5.470 1.00 77.06 96 THR A CA 1
ATOM 722 C C . THR A 1 96 ? -13.166 2.397 -6.561 1.00 77.06 96 THR A C 1
ATOM 724 O O . THR A 1 96 ? -12.007 2.766 -6.376 1.00 77.06 96 THR A O 1
ATOM 727 N N . THR A 1 97 ? -13.550 1.871 -7.715 1.00 78.56 97 THR A N 1
ATOM 728 C CA . THR A 1 97 ? -12.701 1.838 -8.907 1.00 78.56 97 THR A CA 1
ATOM 729 C C . THR A 1 97 ? -13.259 2.788 -9.951 1.00 78.56 97 THR A C 1
ATOM 731 O O . THR A 1 97 ? -14.467 2.799 -10.169 1.00 78.56 97 THR A O 1
ATOM 734 N N . GLY A 1 98 ? -12.395 3.534 -10.630 1.00 77.94 98 GLY A N 1
ATOM 735 C CA . GLY A 1 98 ? -12.780 4.477 -11.677 1.00 77.94 98 GLY A CA 1
ATOM 736 C C . GLY A 1 98 ? -11.844 4.424 -12.878 1.00 77.94 98 GLY A C 1
ATOM 737 O O . GLY A 1 98 ? -10.950 3.576 -12.967 1.00 77.94 98 GLY A O 1
ATOM 738 N N . LYS A 1 99 ? -12.049 5.354 -13.812 1.00 80.44 99 LYS A N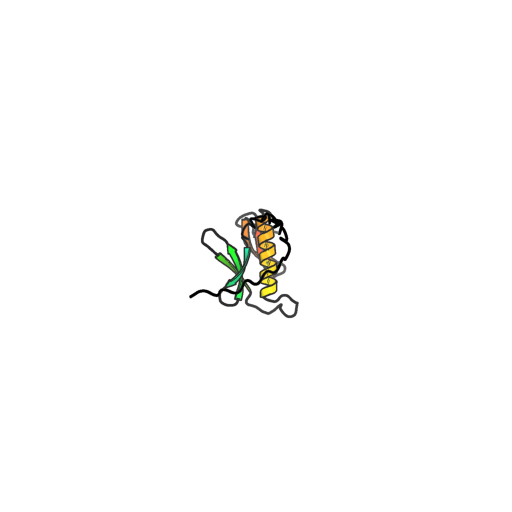 1
ATOM 739 C CA . LYS A 1 99 ? -11.105 5.638 -14.893 1.00 80.44 99 LYS A CA 1
ATOM 740 C C . LYS A 1 99 ? -10.673 7.095 -14.809 1.00 80.44 99 LYS A C 1
ATOM 742 O O . LYS A 1 99 ? -11.524 7.972 -14.761 1.00 80.44 99 LYS A O 1
ATOM 747 N N . MET A 1 100 ? -9.370 7.339 -14.838 1.00 75.75 100 MET A N 1
ATOM 748 C CA . MET A 1 100 ? -8.779 8.674 -14.914 1.00 75.75 100 MET A CA 1
ATOM 749 C C . MET A 1 100 ? -7.808 8.680 -16.091 1.00 75.75 100 MET A C 1
ATOM 751 O O . MET A 1 100 ? -6.949 7.805 -16.179 1.00 75.75 100 MET A O 1
ATOM 755 N N . ASN A 1 101 ? -7.983 9.604 -17.039 1.00 79.88 101 ASN A N 1
ATOM 756 C CA . ASN A 1 101 ? -7.177 9.682 -18.268 1.00 79.88 101 ASN A CA 1
ATOM 757 C C . ASN A 1 101 ? -7.088 8.341 -19.033 1.00 79.88 101 ASN A C 1
ATOM 759 O O . ASN A 1 101 ? -6.034 7.948 -19.524 1.00 79.88 101 ASN A O 1
ATOM 763 N N . GLY A 1 102 ? -8.194 7.589 -19.077 1.00 79.75 102 GLY A N 1
ATOM 764 C CA . GLY A 1 102 ? -8.265 6.271 -19.724 1.00 79.75 102 GLY A CA 1
ATOM 765 C C . GLY A 1 102 ? -7.667 5.107 -18.919 1.00 79.75 102 GLY A C 1
ATOM 766 O O . GLY A 1 102 ? -7.850 3.951 -19.303 1.00 79.75 102 GLY A O 1
ATOM 767 N N . GLN A 1 103 ? -7.023 5.369 -17.780 1.00 77.06 103 GLN A N 1
ATOM 768 C CA . GLN A 1 103 ? -6.398 4.356 -16.926 1.00 77.06 103 GLN A CA 1
ATOM 769 C C . GLN A 1 103 ? -7.311 3.973 -15.757 1.00 77.06 103 GLN A C 1
ATOM 771 O O . GLN A 1 103 ? -7.970 4.828 -15.168 1.00 77.06 103 GLN A O 1
ATOM 776 N N . LYS A 1 104 ? -7.361 2.679 -15.407 1.00 73.50 104 LYS A N 1
ATOM 777 C CA . LYS A 1 104 ? -8.105 2.208 -14.227 1.00 73.50 104 LYS A CA 1
ATOM 778 C C . LYS A 1 104 ? -7.406 2.688 -12.956 1.00 73.50 104 LYS A C 1
ATOM 780 O O . LYS A 1 104 ? -6.211 2.455 -12.796 1.00 73.50 104 LYS A O 1
ATOM 785 N N . VAL A 1 105 ? -8.160 3.296 -12.050 1.00 80.62 105 VAL A N 1
ATOM 786 C CA . VAL A 1 105 ? -7.658 3.818 -10.771 1.00 80.62 105 VAL A CA 1
ATOM 787 C C . VAL A 1 105 ? -8.521 3.333 -9.611 1.00 80.62 105 VAL A C 1
ATOM 789 O O . VAL A 1 105 ? -9.684 2.973 -9.802 1.00 80.62 105 VAL A O 1
ATOM 792 N N . VAL A 1 106 ? -7.947 3.326 -8.408 1.00 82.44 106 VAL A N 1
ATOM 793 C CA . VAL A 1 106 ? -8.692 3.164 -7.154 1.00 82.44 106 VAL A CA 1
ATOM 794 C C . VAL A 1 106 ? -8.910 4.552 -6.567 1.00 82.44 106 VAL A C 1
ATOM 796 O O . VAL A 1 106 ? -7.956 5.315 -6.419 1.00 82.44 106 VAL A O 1
ATOM 799 N N . CYS A 1 107 ? -10.158 4.881 -6.264 1.00 76.12 107 CYS A N 1
ATOM 800 C CA . CYS A 1 107 ? -10.565 6.173 -5.730 1.00 76.12 107 CYS A CA 1
ATOM 801 C C . CYS A 1 107 ? -11.092 6.003 -4.307 1.00 76.12 107 CYS A C 1
ATOM 803 O O . CYS A 1 107 ? -11.747 5.009 -3.988 1.00 76.12 107 CYS A O 1
ATOM 805 N N . VAL A 1 108 ? -10.839 7.010 -3.481 1.00 76.12 108 VAL A N 1
ATOM 806 C CA . VAL A 1 108 ? -11.476 7.165 -2.175 1.00 76.12 108 VAL A CA 1
ATOM 807 C C . VAL A 1 108 ? -12.706 8.054 -2.358 1.00 76.12 108 VAL A C 1
ATOM 809 O O . VAL A 1 108 ? -12.628 9.062 -3.060 1.00 76.12 108 VAL A O 1
ATOM 812 N N . ALA A 1 109 ? -13.840 7.677 -1.773 1.00 70.62 109 ALA A N 1
ATOM 813 C CA . ALA A 1 109 ? -15.085 8.432 -1.849 1.00 70.62 109 ALA A CA 1
ATOM 814 C C . ALA A 1 109 ? -15.719 8.583 -0.461 1.00 70.62 109 ALA A C 1
ATOM 816 O O . ALA A 1 109 ? -15.738 7.632 0.316 1.00 70.62 109 ALA A O 1
ATOM 817 N N . ALA A 1 110 ? -16.293 9.760 -0.199 1.00 68.19 110 ALA A N 1
ATOM 818 C CA . ALA A 1 110 ? -17.058 10.047 1.020 1.00 68.19 110 ALA A CA 1
ATOM 819 C C . ALA A 1 110 ? -18.493 9.482 0.975 1.00 68.19 110 ALA A C 1
ATOM 821 O O . ALA A 1 110 ? -19.162 9.349 1.989 1.00 68.19 110 ALA A O 1
ATOM 822 N N . ASN A 1 111 ? -19.001 9.138 -0.216 1.00 65.88 111 ASN A N 1
ATOM 823 C CA . ASN A 1 111 ? -20.361 8.630 -0.394 1.00 65.88 111 ASN A CA 1
ATOM 824 C C . ASN A 1 111 ? -20.377 7.364 -1.251 1.00 65.88 111 ASN A C 1
ATOM 826 O O . ASN A 1 111 ? -19.696 7.264 -2.279 1.00 65.88 111 ASN A O 1
ATOM 830 N N . LYS A 1 112 ? -21.212 6.401 -0.851 1.00 56.75 112 LYS A N 1
ATOM 831 C CA . LYS A 1 112 ? -21.412 5.143 -1.573 1.00 56.75 112 LYS A CA 1
ATOM 832 C C . LYS A 1 112 ? -22.064 5.442 -2.925 1.00 56.75 112 LYS A C 1
ATOM 834 O O . LYS A 1 112 ? -23.197 5.902 -2.971 1.00 56.75 112 LYS A O 1
ATOM 839 N N . GLY A 1 113 ? -21.351 5.181 -4.021 1.00 57.16 113 GLY A N 1
ATOM 840 C CA . GLY A 1 113 ? -21.861 5.422 -5.377 1.00 57.16 113 GLY A CA 1
ATOM 841 C C . GLY A 1 113 ? -21.546 6.800 -5.966 1.00 57.16 113 GLY A C 1
ATOM 842 O O . GLY A 1 113 ? -22.120 7.143 -6.995 1.00 57.16 113 GLY A O 1
ATOM 843 N N . GLY A 1 114 ? -20.619 7.564 -5.375 1.00 48.03 114 GLY A N 1
ATOM 844 C CA . GLY A 1 114 ? -20.061 8.774 -5.989 1.00 48.03 114 GLY A CA 1
ATOM 845 C C . GLY A 1 114 ? -19.205 8.447 -7.217 1.00 48.03 114 GLY A C 1
ATOM 846 O O . GLY A 1 114 ? -17.980 8.510 -7.163 1.00 48.03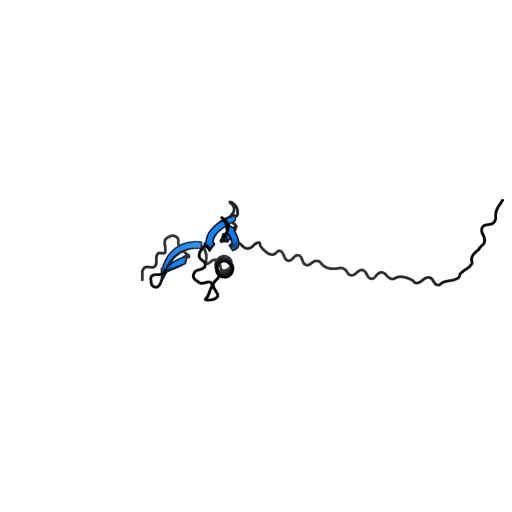 114 GLY A O 1
ATOM 847 N N . TRP A 1 115 ? -19.839 8.022 -8.310 1.00 53.16 115 TRP A N 1
ATOM 848 C CA . TRP A 1 115 ? -19.208 7.973 -9.621 1.00 53.16 115 TRP A CA 1
ATOM 849 C C . TRP A 1 115 ? -19.032 9.407 -10.125 1.00 53.16 115 TRP A C 1
ATOM 851 O O . TRP A 1 115 ? -19.945 10.222 -10.024 1.00 53.16 115 TRP A O 1
ATOM 861 N N . LEU A 1 116 ? -17.845 9.701 -10.649 1.00 51.69 116 LEU A N 1
ATOM 862 C CA . LEU A 1 116 ? -17.478 10.982 -11.240 1.00 51.69 116 LEU A CA 1
ATOM 863 C C . LEU A 1 116 ? -18.424 11.304 -12.406 1.00 51.69 116 LEU A C 1
ATOM 865 O O . LEU A 1 116 ? -18.298 10.748 -13.496 1.00 51.69 116 LEU A O 1
ATOM 869 N N . SER A 1 117 ? -19.382 12.191 -12.162 1.00 40.31 117 SER A N 1
ATOM 870 C CA . SER A 1 117 ? -20.115 12.921 -13.189 1.00 40.31 117 SER A CA 1
ATOM 871 C C . SER A 1 117 ? -19.531 14.327 -13.283 1.00 40.31 117 SER A C 1
ATOM 873 O O . SER A 1 117 ? -20.029 15.234 -12.619 1.00 40.31 117 SER A O 1
ATOM 875 N N . SER A 1 118 ? -18.445 14.487 -14.041 1.00 40.62 118 SER A N 1
ATOM 876 C CA . SER A 1 118 ? -18.041 15.709 -14.767 1.00 40.62 118 SER A CA 1
ATOM 877 C C . SER A 1 118 ? -16.821 15.400 -15.623 1.00 40.62 118 SER A C 1
ATOM 879 O O . SER A 1 118 ? -15.826 14.901 -15.052 1.00 40.62 118 SER A O 1
#

Foldseek 3Di:
DDDDDDDDDDDDPDPDDDDDDPPPPPPPPPDDQQWAWDDDPHFIFTWGQDPVGIHGDGGQDDQVCVVVVCGSRNVSHVVRVVQSVCVVVVQQPDWDWDDDPNDIDIDGHPDDPPDDDD

Radius of gyration: 30.11 Å; chains: 1; bounding box: 68×49×84 Å

Secondary structure (DSSP, 8-state):
------------------------------PPPSEEEEEETTEEEEEEEETTEEEEEEE----TTTTTT--HHHHHHHHHHHHHHHHHTT--SEEEEEEETTEEEEEEESSTT-----